Protein AF-A0AAD4VQ32-F1 (afdb_monomer_lite)

pLDDT: mean 74.89, std 18.96, range [32.5, 97.94]

Secondary structure (DSSP, 8-state):
--GGGGG-TT--EEEEEEE-PPPTT--PPPGGGGGG-TT--EEEEEEES--TT--S-HHHHHHHGGGG-TT--EEEEEEE--------PPPP-------PPPP--SEEEEEEE-SSS--HHHHTS--TT--EEEEEEE------TTT-TTT--

Foldseek 3Di:
DDLCLLVPLQDAEDAAAEDEDDDPPDPDDALLSNLSNQNHAYYHYEYEPDDPQPVVGSVVVRVLSQLSHQNHAEYEYAYDDDDDDDDHHDDDDDDDDDPGNAHLYQYYEYHQAADQDDDVSVLPHDCVNHNYYHYYHYRHHDPDPPRCPVPPD

Sequence (153 aa):
MPKGLALLSQLQVLKGFVIGEPRPGGNYCKLADLSGLENLRKLSIHTIHVDINKTSDAAKRELISLAKFKKLRSLSISWSRLYDTPKKPPLMMAPVPVLLEKPPLLKVNLHYFPGSKIPDWLMQWDLNNLRKLYIKGGSLSGNNANGLSKWCA

InterPro domains:
  IPR032675 Leucine-rich repeat domain superfamily [G3DSA:3.80.10.10] (1-152)
  IPR056789 R13L1/DRL21-like, LRR repeat region [PF25019] (32-136)

Structure (mmCIF, N/CA/C/O backbone):
data_AF-A0AAD4VQ32-F1
#
_entry.id   AF-A0AAD4VQ32-F1
#
loop_
_atom_site.group_PDB
_atom_site.id
_atom_site.type_symbol
_atom_site.label_atom_id
_atom_site.label_alt_id
_atom_site.label_comp_id
_atom_site.label_asym_id
_atom_site.label_entity_id
_atom_site.label_seq_id
_atom_site.pdbx_PDB_ins_code
_atom_site.Cartn_x
_atom_site.Cartn_y
_atom_site.Cartn_z
_atom_site.occupancy
_atom_site.B_iso_or_equiv
_atom_site.auth_seq_id
_atom_site.auth_comp_id
_atom_site.auth_asym_id
_atom_site.auth_atom_id
_atom_site.pdbx_PDB_model_num
ATOM 1 N N . MET A 1 1 ? -7.946 -2.373 -12.754 1.00 87.19 1 MET A N 1
ATOM 2 C CA . MET A 1 1 ? -8.788 -2.304 -11.540 1.00 87.19 1 MET A CA 1
ATOM 3 C C . MET A 1 1 ? -10.061 -1.522 -11.835 1.00 87.19 1 MET A C 1
ATOM 5 O O . MET A 1 1 ? -9.940 -0.479 -12.473 1.00 87.19 1 MET A O 1
ATOM 9 N N . PRO A 1 2 ? -11.252 -2.007 -11.434 1.00 88.06 2 PRO A N 1
ATOM 10 C CA . PRO A 1 2 ? -12.526 -1.337 -11.711 1.00 88.06 2 PRO A CA 1
ATOM 11 C C . PRO A 1 2 ? -12.714 -0.088 -10.840 1.00 88.06 2 PRO A C 1
ATOM 13 O O . PRO A 1 2 ? -12.439 -0.121 -9.643 1.00 88.06 2 PRO A O 1
ATOM 16 N N . LYS A 1 3 ? -13.219 1.008 -11.419 1.00 88.31 3 LYS A N 1
ATOM 17 C CA . LYS A 1 3 ? -13.431 2.275 -10.691 1.00 88.31 3 LYS A CA 1
ATOM 18 C C . LYS A 1 3 ? -14.512 2.214 -9.614 1.00 88.31 3 LYS A C 1
ATOM 20 O O . LYS A 1 3 ? -14.432 2.950 -8.638 1.00 88.31 3 LYS A O 1
ATOM 25 N N . GLY A 1 4 ? -15.473 1.299 -9.751 1.00 91.00 4 GLY A N 1
ATOM 26 C CA . GLY A 1 4 ? -16.539 1.103 -8.765 1.00 91.00 4 GLY A CA 1
ATOM 27 C C . GLY A 1 4 ? -16.041 0.731 -7.362 1.00 91.00 4 GLY A C 1
ATOM 28 O O . GLY A 1 4 ? -16.778 0.913 -6.401 1.00 91.00 4 GLY A O 1
ATOM 29 N N . LEU A 1 5 ? -14.784 0.285 -7.212 1.00 93.00 5 LEU A N 1
ATOM 30 C CA . LEU A 1 5 ? -14.166 0.040 -5.901 1.00 93.00 5 LEU A CA 1
ATOM 31 C C . LEU A 1 5 ? -14.198 1.273 -4.987 1.00 93.00 5 LEU A C 1
ATOM 33 O O . LEU A 1 5 ? -14.375 1.119 -3.781 1.00 93.00 5 LEU A O 1
ATOM 37 N N . ALA A 1 6 ? -14.066 2.480 -5.546 1.00 92.25 6 ALA A N 1
ATOM 38 C CA . ALA A 1 6 ? -14.090 3.727 -4.781 1.00 92.25 6 ALA A CA 1
ATOM 39 C C . ALA A 1 6 ? -15.468 4.035 -4.162 1.00 92.25 6 ALA A C 1
ATOM 41 O O . ALA A 1 6 ? -15.554 4.811 -3.216 1.00 92.25 6 ALA A O 1
ATOM 42 N N . LEU A 1 7 ? -16.539 3.404 -4.658 1.00 94.25 7 LEU A N 1
ATOM 43 C CA . LEU A 1 7 ? -17.910 3.608 -4.177 1.00 94.25 7 LEU A CA 1
ATOM 44 C C . LEU A 1 7 ? -18.233 2.775 -2.925 1.00 94.25 7 LEU A C 1
ATOM 46 O O . LEU A 1 7 ? -19.269 2.971 -2.293 1.00 94.25 7 LEU A O 1
ATOM 50 N N . LEU A 1 8 ? -17.358 1.841 -2.544 1.00 95.69 8 LEU A N 1
ATOM 51 C CA . LEU A 1 8 ? -17.579 0.921 -1.430 1.00 95.69 8 LEU A CA 1
ATOM 52 C C . LEU A 1 8 ? -17.217 1.573 -0.081 1.00 95.69 8 LEU A C 1
ATOM 54 O O . LEU A 1 8 ? -16.292 1.132 0.593 1.00 95.69 8 LEU A O 1
ATOM 58 N N . SER A 1 9 ? -17.938 2.613 0.343 1.00 94.25 9 SER A N 1
ATOM 59 C CA . SER A 1 9 ? -17.609 3.448 1.524 1.00 94.25 9 SER A CA 1
ATOM 60 C C . SER A 1 9 ? -17.453 2.689 2.857 1.00 94.25 9 SER A C 1
ATOM 62 O O . SER A 1 9 ? -16.740 3.130 3.764 1.00 94.25 9 SER A O 1
ATOM 64 N N . GLN A 1 10 ? -18.080 1.517 2.983 1.00 97.19 10 GLN A N 1
ATOM 65 C CA . GLN A 1 10 ? -17.979 0.646 4.161 1.00 97.19 10 GLN A CA 1
ATOM 66 C C . GLN A 1 10 ? -16.826 -0.371 4.077 1.00 97.19 10 GLN A C 1
ATOM 68 O O . GLN A 1 10 ? -16.603 -1.133 5.021 1.00 97.19 10 GLN A O 1
ATOM 73 N N . LEU A 1 11 ? -16.078 -0.411 2.968 1.00 97.88 11 LEU A N 1
ATOM 74 C CA . LEU A 1 11 ? -15.015 -1.386 2.742 1.00 97.88 11 LEU A CA 1
ATOM 75 C C . LEU A 1 11 ? -13.871 -1.191 3.743 1.00 97.88 11 LEU A C 1
ATOM 77 O O . LEU A 1 11 ? -13.209 -0.157 3.775 1.00 97.88 11 LEU A O 1
ATOM 81 N N . GLN A 1 12 ? -13.596 -2.231 4.533 1.00 97.75 12 GLN A N 1
ATOM 82 C CA . GLN A 1 12 ? -12.516 -2.210 5.527 1.00 97.75 12 GLN A CA 1
ATOM 83 C C . GLN A 1 12 ? -11.265 -2.973 5.086 1.00 97.75 12 GLN A C 1
ATOM 85 O O . GLN A 1 12 ? -10.162 -2.705 5.574 1.00 97.75 12 GLN A O 1
ATOM 90 N N . VAL A 1 13 ? -11.419 -3.935 4.176 1.00 97.94 13 VAL A N 1
ATOM 91 C CA . VAL A 1 13 ? -10.345 -4.822 3.729 1.00 97.94 13 VAL A CA 1
ATOM 92 C C . VAL A 1 13 ? -10.348 -4.883 2.211 1.00 97.94 13 VAL A C 1
ATOM 94 O O . VAL A 1 13 ? -11.290 -5.387 1.611 1.00 97.94 13 VAL A O 1
ATOM 97 N N . LEU A 1 14 ? -9.252 -4.438 1.606 1.00 97.38 14 LEU A N 1
ATOM 98 C CA . LEU A 1 14 ? -8.985 -4.585 0.182 1.00 97.38 14 LEU A CA 1
ATOM 99 C C . LEU A 1 14 ? -7.689 -5.372 0.008 1.00 97.38 14 LEU A C 1
ATOM 101 O O . LEU A 1 14 ? -6.637 -4.990 0.522 1.00 97.38 14 LEU A O 1
ATOM 105 N N . LYS A 1 15 ? -7.746 -6.497 -0.699 1.00 95.62 15 LYS A N 1
ATOM 106 C CA . LYS A 1 15 ? -6.563 -7.306 -1.003 1.00 95.62 15 LYS A CA 1
ATOM 107 C C . LYS A 1 15 ? -6.445 -7.523 -2.497 1.00 95.62 15 LYS A C 1
ATOM 109 O O . LYS A 1 15 ? -7.456 -7.590 -3.184 1.00 95.62 15 LYS A O 1
ATOM 114 N N . GLY A 1 16 ? -5.210 -7.662 -2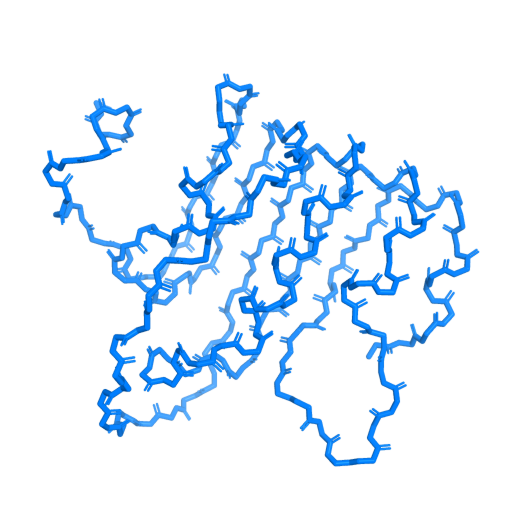.970 1.00 91.44 16 GLY A N 1
ATOM 115 C CA . GLY A 1 16 ? -4.959 -7.908 -4.384 1.00 91.44 16 GLY A CA 1
ATOM 116 C C . GLY A 1 16 ? -5.083 -6.664 -5.261 1.00 91.44 16 GLY A C 1
ATOM 117 O O . GLY A 1 16 ? -5.242 -6.817 -6.463 1.00 91.44 16 GLY A O 1
ATOM 118 N N . PHE A 1 17 ? -5.016 -5.449 -4.702 1.00 93.44 17 PHE A N 1
ATOM 119 C CA . PHE A 1 17 ? -5.002 -4.229 -5.510 1.00 93.44 17 PHE A CA 1
ATOM 120 C C . PHE A 1 17 ? -3.758 -4.217 -6.402 1.00 93.44 17 PHE A C 1
ATOM 122 O O . PHE A 1 17 ? -2.661 -4.442 -5.907 1.00 93.44 17 PHE A O 1
ATOM 129 N N . VAL A 1 18 ? -3.903 -3.983 -7.703 1.00 89.12 18 VAL A N 1
ATOM 130 C CA . VAL A 1 18 ? -2.788 -4.090 -8.655 1.00 89.12 18 VAL A CA 1
ATOM 131 C C . VAL A 1 18 ? -2.365 -2.702 -9.109 1.00 89.12 18 VAL A C 1
ATOM 133 O O . VAL A 1 18 ? -3.204 -1.937 -9.581 1.00 89.12 18 VAL A O 1
ATOM 136 N N . ILE A 1 19 ? -1.065 -2.421 -9.015 1.00 86.12 19 ILE A N 1
ATOM 137 C CA . ILE A 1 19 ? -0.414 -1.229 -9.570 1.00 86.12 19 ILE A CA 1
ATOM 138 C C . ILE A 1 19 ? 0.598 -1.698 -10.615 1.00 86.12 19 ILE A C 1
ATOM 140 O O . ILE A 1 19 ? 1.384 -2.608 -10.357 1.00 86.12 19 ILE A O 1
ATOM 144 N N . GLY A 1 20 ? 0.594 -1.083 -11.790 1.00 78.00 20 GLY A N 1
ATOM 145 C CA . GLY A 1 20 ? 1.535 -1.393 -12.864 1.00 78.00 20 GLY A CA 1
ATOM 146 C C . GLY A 1 20 ? 1.558 -0.289 -13.910 1.00 78.00 20 GLY A C 1
ATOM 147 O O . GLY A 1 20 ? 0.919 0.751 -13.728 1.00 78.00 20 GLY A O 1
ATOM 148 N N . GLU A 1 21 ? 2.294 -0.509 -14.998 1.00 71.75 21 GLU A N 1
ATOM 149 C CA . GLU A 1 21 ? 2.361 0.469 -16.081 1.00 71.75 21 GLU A CA 1
ATOM 150 C C . GLU A 1 21 ? 0.968 0.728 -16.692 1.00 71.75 21 GLU A C 1
ATOM 152 O O . GLU A 1 21 ? 0.193 -0.215 -16.911 1.00 71.75 21 GLU A O 1
ATOM 157 N N . PRO A 1 22 ? 0.622 2.001 -16.960 1.00 66.06 22 PRO A N 1
ATOM 158 C CA . PRO A 1 22 ? -0.613 2.345 -17.644 1.00 66.06 22 PRO A CA 1
ATOM 159 C C . PRO A 1 22 ? -0.689 1.646 -18.998 1.00 66.06 22 PRO A C 1
ATOM 161 O O . PRO A 1 22 ? 0.189 1.817 -19.840 1.00 66.06 22 PRO A O 1
ATOM 164 N N . ARG A 1 23 ? -1.770 0.903 -19.246 1.00 67.94 23 ARG A N 1
ATOM 165 C CA . ARG A 1 23 ? -2.074 0.443 -20.604 1.00 67.94 23 ARG A CA 1
ATOM 166 C C . ARG A 1 23 ? -2.735 1.578 -21.396 1.00 67.94 23 ARG A C 1
ATOM 168 O O . ARG A 1 23 ? -3.607 2.251 -20.833 1.00 67.94 23 ARG A O 1
ATOM 175 N N . PRO A 1 24 ? -2.370 1.789 -22.676 1.00 65.62 24 PRO A N 1
ATOM 176 C CA . PRO A 1 24 ? -3.029 2.775 -23.528 1.00 65.62 24 PRO A CA 1
ATOM 177 C C . PRO A 1 24 ? -4.550 2.568 -23.537 1.00 65.62 24 PRO A C 1
ATOM 179 O O . PRO A 1 24 ? -5.022 1.438 -23.642 1.00 65.62 24 PRO A O 1
ATOM 182 N N . GLY A 1 25 ? -5.317 3.651 -23.377 1.00 67.12 25 GLY A N 1
ATOM 183 C CA . GLY A 1 25 ? -6.787 3.621 -23.415 1.00 67.12 25 GLY A CA 1
ATOM 184 C C . GLY A 1 25 ? -7.489 3.050 -22.172 1.00 67.12 25 GLY A C 1
ATOM 185 O O . GLY A 1 25 ? -8.714 2.971 -22.147 1.00 67.12 25 GLY A O 1
ATOM 186 N N . GLY A 1 26 ? -6.757 2.662 -21.121 1.00 67.62 26 GLY A N 1
ATOM 187 C CA . GLY A 1 26 ? -7.345 2.061 -19.921 1.00 67.62 26 GLY A CA 1
ATOM 188 C C . GLY A 1 26 ? -7.788 3.082 -18.869 1.00 67.62 26 GLY A C 1
ATOM 189 O O . GLY A 1 26 ? -6.954 3.722 -18.234 1.00 67.62 26 GLY A O 1
ATOM 190 N N . ASN A 1 27 ? -9.090 3.165 -18.586 1.00 74.88 27 ASN A N 1
ATOM 191 C CA . ASN A 1 27 ? -9.619 3.941 -17.460 1.00 74.88 27 ASN A CA 1
ATOM 192 C C . ASN A 1 27 ? -9.680 3.088 -16.178 1.00 74.88 27 ASN A C 1
ATOM 194 O O . ASN A 1 27 ? -10.745 2.619 -15.778 1.00 74.88 27 ASN A O 1
ATOM 198 N N . TYR A 1 28 ? -8.532 2.830 -15.551 1.00 83.25 28 TYR A N 1
ATOM 199 C CA . TYR A 1 28 ? -8.448 1.985 -14.355 1.00 83.25 28 TYR A CA 1
ATOM 200 C C . TYR A 1 28 ? -8.419 2.798 -13.053 1.00 83.25 28 TYR A C 1
ATOM 202 O O . TYR A 1 28 ? -7.981 3.944 -13.023 1.00 83.25 28 TYR A O 1
ATOM 210 N N . CYS A 1 29 ? -8.898 2.174 -11.975 1.00 88.25 29 CYS A N 1
ATOM 211 C CA . CYS A 1 29 ? -8.840 2.707 -10.616 1.00 88.25 29 CYS A CA 1
ATOM 212 C C . CYS A 1 29 ? -7.390 2.772 -10.128 1.00 88.25 29 CYS A C 1
ATOM 214 O O . CYS A 1 29 ? -6.700 1.748 -10.138 1.00 88.25 29 CYS A O 1
ATOM 216 N N . LYS A 1 30 ? -6.966 3.946 -9.669 1.00 90.56 30 LYS A N 1
ATOM 217 C CA . LYS A 1 30 ? -5.673 4.219 -9.030 1.00 90.56 30 LYS A CA 1
ATOM 218 C C . LYS A 1 30 ? -5.820 4.237 -7.512 1.00 90.56 30 LYS A C 1
ATOM 220 O O . LYS A 1 30 ? -6.929 4.382 -6.996 1.00 90.56 30 LYS A O 1
ATOM 225 N N . LEU A 1 31 ? -4.710 4.166 -6.778 1.00 90.94 31 LEU A N 1
ATOM 226 C CA . LEU A 1 31 ? -4.730 4.329 -5.315 1.00 90.94 31 LEU A CA 1
ATOM 227 C C . LEU A 1 31 ? -5.347 5.661 -4.872 1.00 90.94 31 LEU A C 1
ATOM 229 O O . LEU A 1 31 ? -6.029 5.706 -3.853 1.00 90.94 31 LEU A O 1
ATOM 233 N N . ALA A 1 32 ? -5.118 6.735 -5.631 1.00 89.88 32 ALA A N 1
ATOM 234 C CA . ALA A 1 32 ? -5.681 8.046 -5.327 1.00 89.88 32 ALA A CA 1
ATOM 235 C C . ALA A 1 32 ? -7.217 8.051 -5.374 1.00 89.88 32 ALA A C 1
ATOM 237 O O . ALA A 1 32 ? -7.829 8.743 -4.570 1.00 89.88 32 ALA A O 1
ATOM 238 N N . ASP A 1 33 ? -7.829 7.247 -6.250 1.00 92.06 33 ASP A N 1
ATOM 239 C CA . ASP A 1 33 ? -9.290 7.141 -6.358 1.00 92.06 33 ASP A CA 1
ATOM 240 C C . ASP A 1 33 ? -9.899 6.465 -5.119 1.00 92.06 33 ASP A C 1
ATOM 242 O O . ASP A 1 33 ? -11.055 6.692 -4.774 1.00 92.06 33 ASP A O 1
ATOM 246 N N . LEU A 1 34 ? -9.112 5.648 -4.413 1.00 93.56 34 LEU A N 1
ATOM 247 C CA . LEU A 1 34 ? -9.535 4.954 -3.198 1.00 93.56 34 LEU A CA 1
ATOM 248 C C . LEU A 1 34 ? -9.437 5.826 -1.937 1.00 93.56 34 LEU A C 1
ATOM 250 O O . LEU A 1 34 ? -9.769 5.346 -0.854 1.00 93.56 34 LEU A O 1
ATOM 254 N N . SER A 1 35 ? -9.001 7.090 -2.029 1.00 88.81 35 SER A N 1
ATOM 255 C CA . SER A 1 35 ? -8.827 7.940 -0.841 1.00 88.81 35 SER A CA 1
ATOM 256 C C . SER A 1 35 ? -10.129 8.230 -0.089 1.00 88.81 35 SER A C 1
ATOM 258 O O . SER A 1 35 ? -10.072 8.570 1.087 1.00 88.81 35 SER A O 1
ATOM 260 N N . GLY A 1 36 ? -11.288 8.075 -0.741 1.00 90.38 36 GLY A N 1
ATOM 261 C CA . GLY A 1 36 ? -12.610 8.182 -0.109 1.00 90.38 36 GLY A CA 1
ATOM 262 C C . GLY A 1 36 ? -13.009 6.971 0.746 1.00 90.38 36 GLY A C 1
ATOM 263 O O . GLY A 1 36 ? -14.044 6.998 1.406 1.00 90.38 36 GLY A O 1
ATOM 264 N N . LEU A 1 37 ? -12.209 5.897 0.767 1.00 94.88 37 LEU A N 1
ATOM 265 C CA . LEU A 1 37 ? -12.465 4.714 1.592 1.00 94.88 37 LEU A CA 1
ATOM 266 C C . LEU A 1 37 ? -12.020 4.945 3.044 1.00 94.88 37 LEU A C 1
ATOM 268 O O . LEU A 1 37 ? -11.060 4.344 3.533 1.00 94.88 37 LEU A O 1
ATOM 272 N N . GLU A 1 38 ? -12.737 5.806 3.760 1.00 93.25 38 GLU A N 1
ATOM 273 C CA . GLU A 1 38 ? -12.388 6.243 5.120 1.00 93.25 38 GLU A CA 1
ATOM 274 C C . GLU A 1 38 ? -12.347 5.109 6.154 1.00 93.25 38 GLU A C 1
ATOM 276 O O . GLU A 1 38 ? -11.729 5.244 7.212 1.00 93.25 38 GLU A O 1
ATOM 281 N N . ASN A 1 39 ? -13.000 3.981 5.866 1.00 96.00 39 ASN A N 1
ATOM 282 C CA . ASN A 1 39 ? -13.053 2.810 6.739 1.00 96.00 39 ASN A CA 1
ATOM 283 C C . ASN A 1 39 ? -12.007 1.743 6.403 1.00 96.00 39 ASN A C 1
ATOM 285 O O . ASN A 1 39 ? -11.938 0.728 7.102 1.00 96.00 39 ASN A O 1
ATOM 289 N N . LEU A 1 40 ? -11.160 1.970 5.395 1.00 97.31 40 LEU A N 1
ATOM 290 C CA . LEU A 1 40 ? -10.159 1.004 4.967 1.00 97.31 40 LEU A CA 1
ATOM 291 C C . LEU A 1 40 ? -9.069 0.829 6.035 1.00 97.31 40 LEU A C 1
ATOM 293 O O . LEU A 1 40 ? -8.291 1.734 6.333 1.00 97.31 40 LEU A O 1
ATOM 297 N N . ARG A 1 41 ? -8.994 -0.376 6.605 1.00 96.81 41 ARG A N 1
ATOM 298 C CA . ARG A 1 41 ? -8.040 -0.756 7.661 1.00 96.81 41 ARG A CA 1
ATOM 299 C C . ARG A 1 41 ? -6.927 -1.655 7.149 1.00 96.81 41 ARG A C 1
ATOM 301 O O . ARG A 1 41 ? -5.842 -1.676 7.739 1.00 96.81 41 ARG A O 1
ATOM 308 N N . LYS A 1 42 ? -7.172 -2.404 6.073 1.00 97.81 42 LYS A N 1
ATOM 309 C CA . LYS A 1 42 ? -6.198 -3.326 5.487 1.00 97.81 42 LYS A CA 1
ATOM 310 C C . LYS A 1 42 ? -6.159 -3.205 3.974 1.00 97.81 42 LYS A C 1
ATOM 312 O O . LYS A 1 42 ? -7.182 -3.378 3.320 1.00 97.81 42 LYS A O 1
ATOM 317 N N . LEU A 1 43 ? -4.955 -3.005 3.452 1.00 96.75 43 LEU A N 1
ATOM 318 C CA . LEU A 1 43 ? -4.682 -2.904 2.027 1.00 96.75 43 LEU A CA 1
ATOM 319 C C . LEU A 1 43 ? -3.549 -3.860 1.642 1.00 96.75 43 LEU A C 1
ATOM 321 O O . LEU A 1 43 ? -2.492 -3.881 2.275 1.00 96.75 43 LEU A O 1
ATOM 325 N N . SER A 1 44 ? -3.771 -4.666 0.607 1.00 96.00 44 SER A N 1
ATOM 326 C CA . SER A 1 44 ? -2.727 -5.463 -0.037 1.00 96.00 44 SER A CA 1
ATOM 327 C C . SER A 1 44 ? -2.602 -5.076 -1.502 1.00 96.00 44 SER A C 1
ATOM 329 O O . SER A 1 44 ? -3.591 -5.086 -2.234 1.00 96.00 44 SER A O 1
ATOM 331 N N . ILE A 1 45 ? -1.371 -4.761 -1.892 1.00 93.06 45 ILE A N 1
ATOM 332 C CA . ILE A 1 45 ? -0.980 -4.244 -3.195 1.00 93.06 45 ILE A CA 1
ATOM 333 C C . ILE A 1 45 ? -0.030 -5.240 -3.856 1.00 93.06 45 ILE A C 1
ATOM 335 O O . ILE A 1 45 ? 0.919 -5.706 -3.226 1.00 93.06 45 ILE A O 1
ATOM 339 N N . HIS A 1 46 ? -0.272 -5.533 -5.124 1.00 90.38 46 HIS A N 1
ATOM 340 C CA . HIS A 1 46 ? 0.636 -6.246 -6.005 1.00 90.38 46 HIS A CA 1
ATOM 341 C C . HIS A 1 46 ? 1.153 -5.265 -7.048 1.00 90.38 46 HIS A C 1
ATOM 343 O O . HIS A 1 46 ? 0.378 -4.679 -7.805 1.00 90.38 46 HIS A O 1
ATOM 349 N N . THR A 1 47 ? 2.459 -5.057 -7.055 1.00 85.44 47 THR A N 1
ATOM 350 C CA . THR A 1 47 ? 3.142 -4.227 -8.038 1.00 85.44 47 THR A CA 1
ATOM 351 C C . THR A 1 47 ? 3.679 -5.124 -9.150 1.00 85.44 47 THR A C 1
ATOM 353 O O . THR A 1 47 ? 4.391 -6.099 -8.899 1.00 85.44 47 THR A O 1
ATOM 356 N N . ILE A 1 48 ? 3.314 -4.806 -10.390 1.00 78.75 48 ILE A N 1
ATOM 357 C CA . ILE A 1 48 ? 3.719 -5.537 -11.598 1.00 78.75 48 ILE A CA 1
ATOM 358 C C . ILE A 1 48 ? 4.524 -4.580 -12.488 1.00 78.75 48 ILE A C 1
ATOM 360 O O . ILE A 1 48 ? 4.235 -3.386 -12.507 1.00 78.75 48 ILE A O 1
ATOM 364 N N . HIS A 1 49 ? 5.511 -5.100 -13.228 1.00 66.69 49 HIS A N 1
ATOM 365 C CA . HIS A 1 49 ? 6.347 -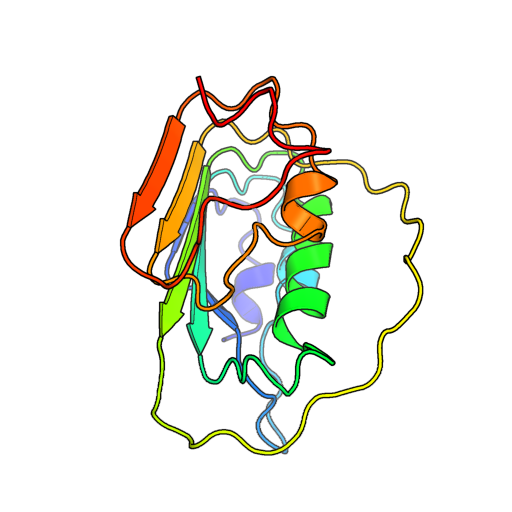4.331 -14.166 1.00 66.69 49 HIS A CA 1
ATOM 366 C C . HIS A 1 49 ? 7.143 -3.188 -13.505 1.00 66.69 49 HIS A C 1
ATOM 368 O O . HIS A 1 49 ? 7.242 -2.092 -14.045 1.00 66.69 49 HIS A O 1
ATOM 374 N N . VAL A 1 50 ? 7.709 -3.418 -12.313 1.00 60.16 50 VAL A N 1
ATOM 375 C CA . VAL A 1 50 ? 8.592 -2.430 -11.670 1.00 60.16 50 VAL A CA 1
ATOM 376 C C . VAL A 1 50 ? 10.022 -2.642 -12.162 1.00 60.16 50 VAL A C 1
ATOM 378 O O . VAL A 1 50 ? 10.733 -3.510 -11.654 1.00 60.16 50 VAL A O 1
ATOM 381 N N . ASP A 1 51 ? 10.438 -1.849 -13.147 1.00 56.25 51 ASP A N 1
ATOM 382 C CA . ASP A 1 51 ? 11.841 -1.752 -13.550 1.00 56.25 51 ASP A CA 1
ATOM 383 C C . ASP A 1 51 ? 12.624 -0.928 -12.510 1.00 56.25 51 ASP A C 1
ATOM 385 O O . ASP A 1 51 ? 12.381 0.260 -12.290 1.00 56.25 51 ASP A O 1
ATOM 389 N N . ILE A 1 52 ? 13.585 -1.590 -11.862 1.00 51.09 52 ILE A N 1
ATOM 390 C CA . ILE A 1 52 ? 14.458 -1.047 -10.808 1.00 51.09 52 ILE A CA 1
ATOM 391 C C . ILE A 1 52 ? 15.305 0.122 -11.339 1.00 51.09 52 ILE A C 1
ATOM 393 O O . ILE A 1 52 ? 15.628 1.055 -10.602 1.00 51.09 52 ILE A O 1
ATOM 397 N N . ASN A 1 53 ? 15.625 0.104 -12.632 1.00 48.91 53 ASN A N 1
ATOM 398 C CA . ASN A 1 53 ? 16.413 1.116 -13.324 1.00 48.91 53 ASN A CA 1
ATOM 399 C C . ASN A 1 53 ? 15.536 2.074 -14.133 1.00 48.91 53 ASN A C 1
ATOM 401 O O . ASN A 1 53 ? 16.059 2.848 -14.913 1.00 48.91 53 ASN A O 1
ATOM 405 N N . LYS A 1 54 ? 14.216 2.076 -13.954 1.00 51.41 54 LYS A N 1
ATOM 406 C CA . LYS A 1 54 ? 13.296 3.090 -14.500 1.00 51.41 54 LYS A CA 1
ATOM 407 C C . LYS A 1 54 ? 12.477 3.691 -13.375 1.00 51.41 54 LYS A C 1
ATOM 409 O O . LYS A 1 54 ? 11.282 3.957 -13.483 1.00 51.41 54 LYS A O 1
ATOM 414 N N . THR A 1 55 ? 13.169 3.945 -12.272 1.00 44.62 55 THR A N 1
ATOM 415 C CA . THR A 1 55 ? 12.635 4.551 -11.059 1.00 44.62 55 THR A CA 1
ATOM 416 C C . THR A 1 55 ? 12.286 6.046 -11.262 1.00 44.62 55 THR A C 1
ATOM 418 O O . THR A 1 55 ? 12.561 6.894 -10.424 1.00 44.62 55 THR A O 1
ATOM 421 N N . SER A 1 56 ? 11.637 6.392 -12.377 1.00 48.06 56 SER A N 1
ATOM 422 C CA . SER A 1 56 ? 10.758 7.553 -12.554 1.00 48.06 56 SER A CA 1
ATOM 423 C C . SER A 1 56 ? 9.301 7.092 -12.348 1.00 48.06 56 SER A C 1
ATOM 425 O O . SER A 1 56 ? 8.443 7.163 -13.228 1.00 48.06 56 SER A O 1
ATOM 427 N N . ASP A 1 57 ? 9.085 6.539 -11.160 1.00 62.78 57 ASP A N 1
ATOM 428 C CA . ASP A 1 57 ? 8.356 5.309 -10.840 1.00 62.78 57 ASP A CA 1
ATOM 429 C C . ASP A 1 57 ? 6.836 5.532 -10.663 1.00 62.78 57 ASP A C 1
ATOM 431 O O . ASP A 1 57 ? 6.379 6.124 -9.678 1.00 62.78 57 ASP A O 1
ATOM 435 N N . ALA A 1 58 ? 6.027 5.087 -11.634 1.00 64.25 58 ALA A N 1
ATOM 436 C CA . ALA A 1 58 ? 4.565 5.216 -11.591 1.00 64.25 58 ALA A CA 1
ATOM 437 C C . ALA A 1 58 ? 3.963 4.558 -10.337 1.00 64.25 58 ALA A C 1
ATOM 439 O O . ALA A 1 58 ? 3.017 5.094 -9.755 1.00 64.25 58 ALA A O 1
ATOM 440 N N . ALA A 1 59 ? 4.566 3.463 -9.863 1.00 69.62 59 ALA A N 1
ATOM 441 C CA . ALA A 1 59 ? 4.157 2.824 -8.624 1.00 69.62 59 ALA A CA 1
ATOM 442 C C . ALA A 1 59 ? 4.493 3.691 -7.407 1.00 69.62 59 ALA A C 1
ATOM 444 O O . ALA A 1 59 ? 3.623 3.873 -6.559 1.00 69.62 59 ALA A O 1
ATOM 445 N N . LYS A 1 60 ? 5.681 4.312 -7.325 1.00 72.50 60 LYS A N 1
ATOM 446 C CA . LYS A 1 60 ? 5.972 5.269 -6.232 1.00 72.50 60 LYS A CA 1
ATOM 447 C C . LYS A 1 60 ? 4.983 6.430 -6.201 1.00 72.50 60 LYS A C 1
ATOM 449 O O . LYS A 1 60 ? 4.532 6.789 -5.118 1.00 72.50 60 LYS A O 1
ATOM 454 N N . ARG A 1 61 ? 4.611 6.994 -7.358 1.00 74.94 61 ARG A N 1
ATOM 455 C CA . ARG A 1 61 ? 3.616 8.085 -7.427 1.00 74.94 61 ARG A CA 1
ATOM 456 C C . ARG A 1 61 ? 2.268 7.662 -6.850 1.00 74.94 61 ARG A C 1
ATOM 458 O O . ARG A 1 61 ? 1.645 8.429 -6.122 1.00 74.94 61 ARG A O 1
ATOM 465 N N . GLU A 1 62 ? 1.836 6.437 -7.129 1.00 81.69 62 GLU A N 1
ATOM 466 C CA . GLU A 1 62 ? 0.622 5.899 -6.519 1.00 81.69 62 GLU A CA 1
ATOM 467 C C . GLU A 1 62 ? 0.799 5.620 -5.022 1.00 81.69 62 GLU A C 1
ATOM 469 O O . GLU A 1 62 ? -0.081 5.967 -4.236 1.00 81.69 62 GLU A O 1
ATOM 474 N N . LEU A 1 63 ? 1.942 5.070 -4.601 1.00 83.00 63 LEU A N 1
ATOM 475 C CA . LEU A 1 63 ? 2.227 4.751 -3.198 1.00 83.00 63 LEU A CA 1
ATOM 476 C C . LEU A 1 63 ? 2.260 5.993 -2.296 1.00 83.00 63 LEU A C 1
ATOM 478 O O . LEU A 1 63 ? 1.899 5.888 -1.127 1.00 83.00 63 LEU A O 1
ATOM 482 N N . ILE A 1 64 ? 2.585 7.178 -2.822 1.00 81.38 64 ILE A N 1
ATOM 483 C CA . ILE A 1 64 ? 2.451 8.449 -2.084 1.00 81.38 64 ILE A CA 1
ATOM 484 C C . ILE A 1 64 ? 1.000 8.678 -1.626 1.00 81.38 64 ILE A C 1
ATOM 486 O O . ILE A 1 64 ? 0.764 9.220 -0.547 1.00 81.38 64 ILE A O 1
ATOM 490 N N . SER A 1 65 ? 0.010 8.199 -2.386 1.00 86.38 65 SER A N 1
ATOM 491 C CA . SER A 1 65 ? -1.406 8.324 -2.015 1.00 86.38 65 SER A CA 1
ATOM 492 C C . SER A 1 65 ? -1.779 7.500 -0.780 1.00 86.38 65 SER A C 1
ATOM 494 O O . SER A 1 65 ? -2.835 7.745 -0.201 1.00 86.38 65 SER A O 1
ATOM 496 N N . LEU A 1 66 ? -0.921 6.574 -0.325 1.00 88.25 66 LEU A N 1
ATOM 497 C CA . LEU A 1 66 ? -1.144 5.809 0.907 1.00 88.25 66 LEU A CA 1
ATOM 498 C C . LEU A 1 66 ? -1.208 6.695 2.159 1.00 88.25 66 LEU A C 1
ATOM 500 O O . LEU A 1 66 ? -1.859 6.322 3.134 1.00 88.25 66 LEU A O 1
ATOM 504 N N . ALA A 1 67 ? -0.619 7.891 2.099 1.00 84.62 67 ALA A N 1
ATOM 505 C CA . ALA A 1 67 ? -0.762 8.933 3.112 1.00 84.62 67 ALA A CA 1
ATOM 506 C C . ALA A 1 67 ? -2.225 9.294 3.421 1.00 84.62 67 ALA A C 1
ATOM 508 O O . ALA A 1 67 ? -2.580 9.577 4.561 1.00 84.62 67 ALA A O 1
ATOM 509 N N . LYS A 1 68 ? -3.109 9.222 2.420 1.00 87.69 68 LYS A N 1
ATOM 510 C CA . LYS A 1 68 ? -4.509 9.651 2.550 1.00 87.69 68 LYS A CA 1
ATOM 511 C C . LYS A 1 68 ? -5.368 8.691 3.384 1.00 87.69 68 LYS A C 1
ATOM 513 O O . LYS A 1 68 ? -6.464 9.055 3.799 1.00 87.69 68 LYS A O 1
ATOM 518 N N . PHE A 1 69 ? -4.900 7.470 3.656 1.00 90.62 69 PHE A N 1
ATOM 519 C CA . PHE A 1 69 ? -5.698 6.445 4.336 1.00 90.62 69 PHE A CA 1
ATOM 520 C C . PHE A 1 69 ? -5.526 6.506 5.859 1.00 90.62 69 PHE A C 1
ATOM 522 O O . PHE A 1 69 ? -4.797 5.719 6.467 1.00 90.62 69 PHE A O 1
ATOM 529 N N . LYS A 1 70 ? -6.263 7.417 6.498 1.00 89.06 70 LYS A N 1
ATOM 530 C CA . LYS A 1 70 ? -6.144 7.734 7.935 1.00 89.06 70 LYS A CA 1
ATOM 531 C C . LYS A 1 70 ? -6.430 6.563 8.884 1.00 89.06 70 LYS A C 1
ATOM 533 O O . LYS A 1 70 ? -5.904 6.527 9.994 1.00 89.06 70 LYS A O 1
ATOM 538 N N . LYS A 1 71 ? -7.252 5.587 8.479 1.00 93.31 71 LYS A N 1
ATOM 539 C CA . LYS A 1 71 ? -7.566 4.395 9.293 1.00 93.31 71 LYS A CA 1
ATOM 540 C C . LYS A 1 71 ? -6.759 3.155 8.904 1.00 93.31 71 LYS A C 1
ATOM 542 O O . LYS A 1 71 ? -6.963 2.102 9.517 1.00 93.31 71 LYS A O 1
ATOM 547 N N . LEU A 1 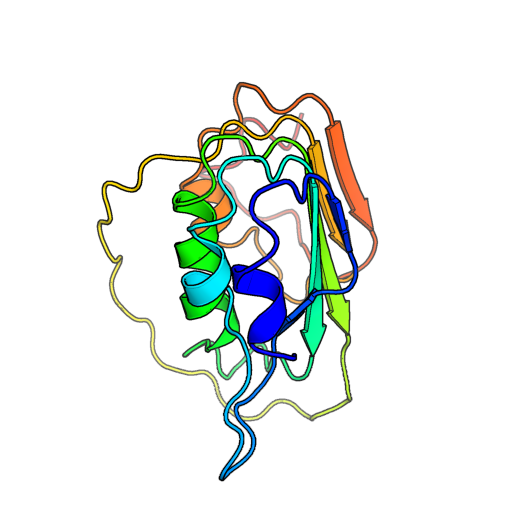72 ? -5.834 3.257 7.946 1.00 93.94 72 LEU A N 1
ATOM 548 C CA . LEU A 1 72 ? -5.064 2.112 7.470 1.00 93.94 72 LEU A CA 1
ATOM 549 C C . LEU A 1 72 ? -4.106 1.620 8.558 1.00 93.94 72 LEU A C 1
ATOM 551 O O . LEU A 1 72 ? -3.244 2.353 9.033 1.00 93.94 72 LEU A O 1
ATOM 555 N N . ARG A 1 73 ? -4.257 0.352 8.952 1.00 94.38 73 ARG A N 1
ATOM 556 C CA . ARG A 1 73 ? -3.453 -0.290 10.006 1.00 94.38 73 ARG A CA 1
ATOM 557 C C . ARG A 1 73 ? -2.537 -1.378 9.473 1.00 94.38 73 ARG A C 1
ATOM 559 O O . ARG A 1 73 ? -1.508 -1.653 10.084 1.00 94.38 73 ARG A O 1
ATOM 566 N N . SER A 1 74 ? -2.915 -2.024 8.372 1.00 95.44 74 SER A N 1
ATOM 567 C CA . SER A 1 74 ? -2.150 -3.117 7.778 1.00 95.44 74 SER A CA 1
ATOM 568 C C . SER A 1 74 ? -1.928 -2.869 6.296 1.00 95.44 74 SER A C 1
ATOM 570 O O . SER A 1 74 ? -2.883 -2.828 5.521 1.00 95.44 74 SER A O 1
ATOM 572 N N . LEU A 1 75 ? -0.659 -2.791 5.914 1.00 94.75 75 LEU A N 1
ATOM 573 C CA . LEU A 1 75 ? -0.223 -2.669 4.531 1.00 94.75 75 LEU A CA 1
ATOM 574 C C . LEU A 1 75 ? 0.582 -3.908 4.135 1.00 94.75 75 LEU A C 1
ATOM 576 O O . LEU A 1 75 ? 1.440 -4.375 4.883 1.00 94.75 75 LEU A O 1
ATOM 580 N N . SER A 1 76 ? 0.298 -4.453 2.961 1.00 94.81 76 SER A N 1
ATOM 581 C CA . SER A 1 76 ? 1.093 -5.514 2.347 1.00 94.81 76 SER A CA 1
ATOM 582 C C . SER A 1 76 ? 1.416 -5.105 0.925 1.00 94.81 76 SER A C 1
ATOM 584 O O . SER A 1 76 ? 0.493 -4.814 0.172 1.00 94.81 76 SER A O 1
ATOM 586 N N . ILE A 1 77 ? 2.688 -5.103 0.549 1.00 91.44 77 ILE A N 1
ATOM 587 C CA . ILE A 1 77 ? 3.108 -4.829 -0.824 1.00 91.44 77 ILE A CA 1
ATOM 588 C C . ILE A 1 77 ? 3.943 -6.007 -1.314 1.00 91.44 77 ILE A C 1
ATOM 590 O O . ILE A 1 77 ? 4.830 -6.498 -0.611 1.00 91.44 77 ILE A O 1
ATOM 594 N N . SER A 1 78 ? 3.612 -6.497 -2.500 1.00 90.12 78 SER A N 1
ATOM 595 C CA . SER A 1 78 ? 4.287 -7.615 -3.145 1.00 90.12 78 SER A CA 1
ATOM 596 C C . SER A 1 78 ? 4.732 -7.204 -4.535 1.00 90.12 78 SER A C 1
ATOM 598 O O . SER A 1 78 ? 3.916 -6.710 -5.306 1.00 90.12 78 SER A O 1
ATOM 600 N N . TRP A 1 79 ? 6.007 -7.420 -4.843 1.00 86.19 79 TRP A N 1
ATOM 601 C CA . TRP A 1 79 ? 6.592 -7.098 -6.140 1.00 86.19 79 TRP A CA 1
ATOM 602 C C . TRP A 1 79 ? 6.752 -8.370 -6.965 1.00 86.19 79 TRP A C 1
ATOM 604 O O . TRP A 1 79 ? 7.441 -9.300 -6.558 1.00 86.19 79 TRP A O 1
ATOM 614 N N . SER A 1 80 ? 6.130 -8.425 -8.137 1.00 77.06 80 SER A N 1
ATOM 615 C CA . SER A 1 80 ? 6.360 -9.510 -9.094 1.00 77.06 80 SER A CA 1
ATOM 616 C C . SER A 1 80 ? 7.343 -9.051 -10.167 1.00 77.06 80 SER A C 1
ATOM 618 O O . SER A 1 80 ? 7.082 -8.066 -10.862 1.00 77.06 80 SER A O 1
ATOM 620 N N . ARG A 1 81 ? 8.458 -9.775 -10.318 1.00 64.94 81 ARG A N 1
ATOM 621 C CA . ARG A 1 81 ? 9.371 -9.610 -11.454 1.00 64.94 81 ARG A CA 1
ATOM 622 C C . ARG A 1 81 ? 8.792 -10.371 -12.645 1.00 64.94 81 ARG A C 1
ATOM 624 O O . ARG A 1 81 ? 8.704 -11.592 -12.595 1.00 64.94 81 ARG A O 1
ATOM 631 N N . LEU A 1 82 ? 8.412 -9.659 -13.699 1.00 53.66 82 LEU A N 1
ATOM 632 C CA . LEU A 1 82 ? 8.444 -10.225 -15.043 1.00 53.66 82 LEU A CA 1
ATOM 633 C C . LEU A 1 82 ? 9.790 -9.794 -15.616 1.00 53.66 82 LEU A C 1
ATOM 635 O O . LEU A 1 82 ? 10.162 -8.629 -15.496 1.00 53.66 82 LEU A O 1
ATOM 639 N N . TYR A 1 83 ? 10.567 -10.772 -16.064 1.00 43.50 83 TYR A N 1
ATOM 640 C CA . TYR A 1 83 ? 11.940 -10.608 -16.515 1.00 43.50 83 TYR A CA 1
ATOM 641 C C . TYR A 1 83 ? 12.040 -9.483 -17.543 1.00 43.50 83 TYR A C 1
ATOM 643 O O . TYR A 1 83 ? 11.438 -9.580 -18.604 1.00 43.50 83 TYR A O 1
ATOM 651 N N . ASP A 1 84 ? 12.835 -8.461 -17.240 1.00 45.19 84 ASP A N 1
ATOM 652 C CA . ASP A 1 84 ? 13.457 -7.665 -18.283 1.00 45.19 84 ASP A CA 1
ATOM 653 C C . ASP A 1 84 ? 14.864 -7.253 -17.859 1.00 45.19 84 ASP A C 1
ATOM 655 O O . ASP A 1 84 ? 15.145 -6.933 -16.700 1.00 45.19 84 ASP A O 1
ATOM 659 N N . THR A 1 85 ? 15.773 -7.389 -18.818 1.00 43.44 85 THR A N 1
ATOM 660 C CA . THR A 1 85 ? 17.217 -7.199 -18.662 1.00 43.44 85 THR A CA 1
ATOM 661 C C . THR A 1 85 ? 17.574 -5.757 -18.286 1.00 43.44 85 THR A C 1
ATOM 663 O O . THR A 1 85 ? 16.861 -4.831 -18.675 1.00 43.44 85 THR A O 1
ATOM 666 N N . PRO A 1 86 ? 18.707 -5.524 -17.597 1.00 41.50 86 PRO A N 1
ATOM 667 C CA . PRO A 1 86 ? 19.095 -4.185 -17.175 1.00 41.50 86 PRO A CA 1
ATOM 668 C C . PRO A 1 86 ? 19.367 -3.287 -18.391 1.00 41.50 86 PRO A C 1
ATOM 670 O O . PRO A 1 86 ? 20.284 -3.551 -19.167 1.00 41.50 86 PRO A O 1
ATOM 673 N N . LYS A 1 87 ? 18.634 -2.178 -18.532 1.00 46.97 87 LYS A N 1
ATOM 674 C CA . LYS A 1 87 ? 19.029 -1.057 -19.399 1.00 46.97 87 LYS A CA 1
ATOM 675 C C . LYS A 1 87 ? 19.077 0.236 -18.582 1.00 46.97 87 LYS A C 1
ATOM 677 O O . LYS A 1 87 ? 18.078 0.602 -17.989 1.00 46.97 87 LYS A O 1
ATOM 682 N N . LYS A 1 88 ? 20.280 0.837 -18.581 1.00 42.19 88 LYS A N 1
ATOM 683 C CA . LYS A 1 88 ? 20.777 2.159 -18.117 1.00 42.19 88 LYS A CA 1
ATOM 684 C C . LYS A 1 88 ? 20.061 2.880 -16.943 1.00 42.19 88 LYS A C 1
ATOM 686 O O . LYS A 1 88 ? 18.845 2.997 -16.938 1.00 42.19 88 LYS A O 1
ATOM 691 N N . PRO A 1 89 ? 20.814 3.473 -15.995 1.00 40.66 89 PRO A N 1
ATOM 692 C CA . PRO A 1 89 ? 20.240 4.131 -14.818 1.00 40.66 89 PRO A CA 1
ATOM 693 C C . PRO A 1 89 ? 19.540 5.464 -15.165 1.00 40.66 89 PRO A C 1
ATOM 695 O O . PRO A 1 89 ? 20.056 6.205 -16.007 1.00 40.66 89 PRO A O 1
ATOM 698 N N . PRO A 1 90 ? 18.429 5.843 -14.500 1.00 45.19 90 PRO A N 1
ATOM 699 C CA . PRO A 1 90 ? 17.856 7.175 -14.589 1.00 45.19 90 PRO A CA 1
ATOM 700 C C . PRO A 1 90 ? 18.485 8.095 -13.553 1.00 45.19 90 PRO A C 1
ATOM 702 O O . PRO A 1 90 ? 18.895 7.688 -12.465 1.00 45.19 90 PRO A O 1
ATOM 705 N N . LEU A 1 91 ? 18.488 9.365 -13.925 1.00 39.81 91 LEU A N 1
ATOM 706 C CA . LEU A 1 91 ? 19.019 10.493 -13.185 1.00 39.81 91 LEU A CA 1
ATOM 707 C C . LEU A 1 91 ? 18.340 10.649 -11.815 1.00 39.81 91 LEU A C 1
ATOM 709 O O . LEU A 1 91 ? 17.117 10.551 -11.692 1.00 39.81 91 LEU A O 1
ATOM 713 N N . MET A 1 92 ? 19.164 10.927 -10.799 1.00 38.38 92 MET A N 1
ATOM 714 C CA . MET A 1 92 ? 18.730 11.366 -9.473 1.00 38.38 92 MET A CA 1
ATOM 715 C C . MET A 1 92 ? 17.769 12.552 -9.603 1.00 38.38 92 MET A C 1
ATOM 717 O O . MET A 1 92 ? 18.086 13.544 -10.256 1.00 38.38 92 MET A O 1
ATOM 721 N N . MET A 1 93 ? 16.615 12.465 -8.943 1.00 37.91 93 MET A N 1
ATOM 722 C CA . MET A 1 93 ? 15.714 13.599 -8.753 1.00 37.91 93 MET A CA 1
ATOM 723 C C . MET A 1 93 ? 15.664 14.019 -7.287 1.00 37.91 93 MET A C 1
ATOM 725 O O . MET A 1 93 ? 15.811 13.199 -6.381 1.00 37.91 93 MET A O 1
ATOM 729 N N . ALA A 1 94 ? 15.454 15.323 -7.105 1.00 37.56 94 ALA A N 1
ATOM 730 C CA . ALA A 1 94 ? 15.447 16.035 -5.838 1.00 37.56 94 ALA A CA 1
ATOM 731 C C . ALA A 1 94 ? 14.390 15.514 -4.838 1.00 37.56 94 ALA A C 1
ATOM 733 O O . ALA A 1 94 ? 13.359 14.972 -5.253 1.00 37.56 94 ALA A O 1
ATOM 734 N N . PRO A 1 95 ? 14.608 15.710 -3.523 1.00 42.88 95 PRO A N 1
ATOM 735 C CA . PRO A 1 95 ? 13.648 15.323 -2.499 1.00 42.88 95 PRO A CA 1
ATOM 736 C C . PRO A 1 95 ? 12.362 16.130 -2.679 1.00 42.88 95 PRO A C 1
ATOM 738 O O . PRO A 1 95 ? 12.404 17.357 -2.708 1.00 42.88 95 PRO A O 1
ATOM 741 N N . VAL A 1 96 ? 11.214 15.458 -2.780 1.00 48.75 96 VAL A N 1
ATOM 742 C CA . VAL A 1 96 ? 9.918 16.136 -2.676 1.00 48.75 96 VAL A CA 1
ATOM 743 C C . VAL A 1 96 ? 9.630 16.322 -1.183 1.00 48.75 96 VAL A C 1
ATOM 745 O O . VAL A 1 96 ? 9.467 15.318 -0.484 1.00 48.75 96 VAL A O 1
ATOM 748 N N . PRO A 1 97 ? 9.566 17.558 -0.659 1.00 44.84 97 PRO A N 1
ATOM 749 C CA . PRO A 1 97 ? 9.151 17.781 0.711 1.00 44.84 97 PRO A CA 1
ATOM 750 C C . PRO A 1 97 ? 7.627 17.735 0.718 1.00 44.84 97 PRO A C 1
ATOM 752 O O . PRO A 1 97 ? 6.967 18.689 0.317 1.00 44.84 97 PRO A O 1
ATOM 755 N N . VAL A 1 98 ? 7.043 16.609 1.124 1.00 53.72 98 VAL A N 1
ATOM 756 C CA . VAL A 1 98 ? 5.596 16.555 1.331 1.00 53.72 98 VAL A CA 1
ATOM 757 C C . VAL A 1 98 ? 5.326 16.352 2.812 1.00 53.72 98 VAL A C 1
ATOM 759 O O . VAL A 1 98 ? 5.624 15.303 3.382 1.00 53.72 98 VAL A O 1
ATOM 762 N N . LEU A 1 99 ? 4.742 17.383 3.425 1.00 45.81 99 LEU A N 1
ATOM 763 C CA . LEU A 1 99 ? 4.043 17.312 4.705 1.00 45.81 99 LEU A CA 1
ATOM 764 C C . LEU A 1 99 ? 2.790 16.444 4.514 1.00 45.81 99 LEU A C 1
ATOM 766 O O . LEU A 1 99 ? 1.672 16.937 4.405 1.00 45.81 99 LEU A O 1
ATOM 770 N N . LEU A 1 100 ? 2.989 15.137 4.361 1.00 57.28 100 LEU A N 1
ATOM 771 C CA . LEU A 1 100 ? 1.908 14.166 4.271 1.00 57.28 100 LEU A CA 1
ATOM 772 C C . LEU A 1 100 ? 1.464 13.816 5.684 1.00 57.28 100 LEU A C 1
ATOM 774 O O . LEU A 1 100 ? 2.279 13.369 6.492 1.00 57.28 100 LEU A O 1
ATOM 778 N N . GLU A 1 101 ? 0.169 13.961 5.966 1.00 62.94 101 GLU A N 1
ATOM 779 C CA . GLU A 1 101 ? -0.450 13.193 7.044 1.00 62.94 101 GLU A CA 1
ATOM 780 C C . GLU A 1 101 ? -0.124 11.707 6.818 1.00 62.94 101 GLU A C 1
ATOM 782 O O . GLU A 1 101 ? -0.234 11.190 5.705 1.00 62.94 101 GLU A O 1
ATOM 787 N N . LYS A 1 102 ? 0.371 11.031 7.856 1.00 72.88 102 LYS A N 1
ATOM 788 C CA . LYS A 1 102 ? 0.948 9.685 7.743 1.00 72.88 102 LYS A CA 1
ATOM 789 C C . LYS A 1 102 ? -0.077 8.646 8.205 1.00 72.88 102 LYS A C 1
ATOM 791 O O . LYS A 1 102 ? -0.760 8.879 9.205 1.00 72.88 102 LYS A O 1
ATOM 796 N N . PRO A 1 103 ? -0.184 7.484 7.539 1.00 78.31 103 PRO A N 1
ATOM 797 C CA . PRO A 1 103 ? -1.113 6.452 7.967 1.00 78.31 103 PRO A CA 1
ATOM 798 C C . PRO A 1 103 ? -0.596 5.810 9.267 1.00 78.31 103 PRO A C 1
ATOM 800 O O . PRO A 1 103 ? 0.594 5.497 9.365 1.00 78.31 103 PRO A O 1
ATOM 803 N N . PRO A 1 104 ? -1.456 5.564 10.271 1.00 84.00 104 PRO A N 1
ATOM 804 C CA . PRO A 1 104 ? -1.041 5.032 11.566 1.00 84.00 104 PRO A CA 1
ATOM 805 C C . PRO A 1 104 ? -0.896 3.500 11.512 1.00 84.00 104 PRO A C 1
ATOM 807 O O . PRO A 1 104 ? -1.680 2.745 12.111 1.00 84.00 104 PRO A O 1
ATOM 810 N N . LEU A 1 105 ? 0.098 3.050 10.745 1.00 88.81 105 LEU A N 1
ATOM 811 C CA . LEU A 1 105 ? 0.358 1.648 10.438 1.00 88.81 105 LEU A CA 1
ATOM 812 C C . LEU A 1 105 ? 0.849 0.874 11.662 1.00 88.81 105 LEU A C 1
ATOM 814 O O . LEU A 1 105 ? 1.767 1.280 12.363 1.00 88.81 105 LEU A O 1
ATOM 818 N N . LEU A 1 106 ? 0.257 -0.301 11.866 1.00 92.06 106 LEU A N 1
ATOM 819 C CA . LEU A 1 106 ? 0.635 -1.255 12.911 1.00 92.06 106 LEU A CA 1
ATOM 820 C C . LEU A 1 106 ? 1.318 -2.495 12.330 1.00 92.06 106 LEU A C 1
ATOM 822 O O . LEU A 1 106 ? 2.041 -3.194 13.040 1.00 92.06 106 LEU A O 1
ATOM 826 N N . LYS A 1 107 ? 1.065 -2.798 11.051 1.00 94.12 107 LYS A N 1
ATOM 827 C CA . LYS A 1 107 ? 1.634 -3.947 10.349 1.00 94.12 107 LYS A CA 1
ATOM 828 C C . LYS A 1 107 ? 2.039 -3.599 8.920 1.00 94.12 107 LYS A C 1
ATOM 830 O O . LYS A 1 107 ? 1.201 -3.136 8.145 1.00 94.12 107 LYS A O 1
ATOM 835 N N . VAL A 1 108 ? 3.270 -3.944 8.556 1.00 91.75 108 VAL A N 1
ATOM 836 C CA . VAL A 1 108 ? 3.802 -3.828 7.193 1.00 91.75 108 VAL A CA 1
ATOM 837 C C . VAL A 1 108 ? 4.359 -5.177 6.743 1.00 91.75 108 VAL A C 1
ATOM 839 O O . VAL A 1 108 ? 5.135 -5.807 7.459 1.00 91.75 108 VAL A O 1
ATOM 842 N N . ASN A 1 109 ? 3.964 -5.616 5.547 1.00 92.38 109 ASN A N 1
ATOM 843 C CA . ASN A 1 109 ? 4.570 -6.753 4.861 1.00 92.38 109 ASN A CA 1
ATOM 844 C C . ASN A 1 109 ? 5.181 -6.290 3.535 1.00 92.38 109 ASN A C 1
ATOM 846 O O . ASN A 1 109 ? 4.477 -5.699 2.713 1.00 92.38 109 ASN A O 1
ATOM 850 N N . LEU A 1 110 ? 6.445 -6.624 3.299 1.00 89.31 110 LEU A N 1
ATOM 851 C CA . LEU A 1 110 ? 7.162 -6.387 2.050 1.00 89.31 110 LEU A CA 1
ATOM 852 C C . LEU A 1 110 ? 7.591 -7.736 1.471 1.00 89.31 110 LEU A C 1
ATOM 854 O O . LEU A 1 110 ? 8.332 -8.481 2.111 1.00 89.31 110 LEU A O 1
ATOM 858 N N . HIS A 1 111 ? 7.091 -8.085 0.289 1.00 89.62 111 HIS A N 1
ATOM 859 C CA . HIS A 1 111 ? 7.391 -9.365 -0.356 1.00 89.62 111 HIS A CA 1
ATOM 860 C C . HIS A 1 111 ? 8.100 -9.136 -1.690 1.00 89.62 111 HIS A C 1
ATOM 862 O O . HIS A 1 111 ? 7.535 -8.501 -2.575 1.00 89.62 111 HIS A O 1
ATOM 868 N N . TYR A 1 112 ? 9.295 -9.701 -1.854 1.00 86.38 112 TYR A N 1
ATOM 869 C CA . TYR A 1 112 ? 10.104 -9.650 -3.076 1.00 86.38 112 TYR A CA 1
ATOM 870 C C . TYR A 1 112 ? 10.530 -8.235 -3.488 1.00 86.38 112 TYR A C 1
ATOM 872 O O . TYR A 1 112 ? 10.714 -7.960 -4.673 1.00 86.38 112 TYR A O 1
ATOM 880 N N . PHE A 1 113 ? 10.705 -7.332 -2.514 1.00 82.69 113 PHE A N 1
ATOM 881 C CA . PHE A 1 113 ? 11.112 -5.955 -2.787 1.00 82.69 113 PHE A CA 1
ATOM 882 C C . PHE A 1 113 ? 12.417 -5.929 -3.606 1.00 82.69 113 PHE A C 1
ATOM 884 O O . PHE A 1 113 ? 13.413 -6.535 -3.198 1.00 82.69 113 PHE A O 1
ATOM 891 N N . PRO A 1 114 ? 12.428 -5.266 -4.774 1.00 76.25 114 PRO A N 1
ATOM 892 C CA . PRO A 1 114 ? 13.520 -5.431 -5.719 1.00 76.25 114 PRO A CA 1
ATOM 893 C C . PRO A 1 114 ? 14.698 -4.479 -5.465 1.00 76.25 114 PRO A C 1
ATOM 895 O O . PRO A 1 114 ? 15.778 -4.715 -5.994 1.00 76.25 114 PRO A O 1
ATOM 898 N N . GLY A 1 115 ? 14.511 -3.428 -4.659 1.00 74.44 115 GLY A N 1
ATOM 899 C CA . GLY A 1 115 ? 15.579 -2.497 -4.306 1.00 74.44 115 GLY A CA 1
ATOM 900 C C . GLY A 1 115 ? 16.528 -3.056 -3.244 1.00 74.44 115 GLY A C 1
ATOM 901 O O . GLY A 1 115 ? 16.148 -3.880 -2.412 1.00 74.44 115 GLY A O 1
ATOM 902 N N . SER A 1 116 ? 17.764 -2.561 -3.248 1.00 74.19 116 SER A N 1
ATOM 903 C CA . SER A 1 116 ? 18.802 -2.933 -2.279 1.00 74.19 116 SER A CA 1
ATOM 904 C C . SER A 1 116 ? 18.743 -2.158 -0.965 1.00 74.19 116 SER A C 1
ATOM 906 O O . SER A 1 116 ? 19.393 -2.546 0.004 1.00 74.19 116 SER A O 1
ATOM 908 N N . LYS A 1 117 ? 17.941 -1.089 -0.911 1.00 76.25 117 LYS A N 1
ATOM 909 C CA . LYS A 1 117 ? 17.735 -0.228 0.258 1.00 76.25 117 LYS A CA 1
ATOM 910 C C . LYS A 1 117 ? 16.250 -0.006 0.501 1.00 76.25 117 LYS A C 1
ATOM 912 O O . LYS A 1 117 ? 15.466 0.003 -0.447 1.00 76.25 117 LYS A O 1
ATOM 917 N N . ILE A 1 118 ? 15.877 0.213 1.761 1.00 75.38 118 ILE A N 1
ATOM 918 C CA . ILE A 1 118 ? 14.507 0.595 2.122 1.00 75.38 118 ILE A CA 1
ATOM 919 C C . ILE A 1 118 ? 14.123 1.866 1.343 1.00 75.38 118 ILE A C 1
ATOM 921 O O . ILE A 1 118 ? 14.924 2.798 1.288 1.00 75.38 118 ILE A O 1
ATOM 925 N N . PRO A 1 119 ? 12.937 1.912 0.712 1.00 72.19 119 PRO A N 1
ATOM 926 C CA . PRO A 1 119 ? 12.561 3.044 -0.119 1.00 72.19 119 PRO A CA 1
ATOM 927 C C . PRO A 1 119 ? 12.225 4.283 0.720 1.00 72.19 119 PRO A C 1
ATOM 929 O O . PRO A 1 119 ? 11.597 4.179 1.774 1.00 72.19 119 PRO A O 1
ATOM 932 N N . ASP A 1 120 ? 12.562 5.465 0.201 1.00 72.25 120 ASP A N 1
ATOM 933 C CA . ASP A 1 120 ? 12.423 6.741 0.921 1.00 72.25 120 ASP A CA 1
ATOM 934 C C . ASP A 1 120 ? 10.993 7.023 1.393 1.00 72.25 120 ASP A C 1
ATOM 936 O O . ASP A 1 120 ? 10.800 7.531 2.492 1.00 72.25 120 ASP A O 1
ATOM 940 N N . TRP A 1 121 ? 9.974 6.636 0.616 1.00 74.94 121 TRP A N 1
ATOM 941 C CA . TRP A 1 121 ? 8.571 6.810 1.016 1.00 74.94 121 TRP A CA 1
ATOM 942 C C . TRP A 1 121 ? 8.223 6.046 2.302 1.00 74.94 121 TRP A C 1
ATOM 944 O O . TRP A 1 121 ? 7.370 6.500 3.058 1.00 74.94 121 TRP A O 1
ATOM 954 N N . LEU A 1 122 ? 8.886 4.914 2.575 1.00 75.00 122 LEU A N 1
ATOM 955 C CA . LEU A 1 122 ? 8.695 4.149 3.809 1.00 75.00 122 LEU A CA 1
ATOM 956 C C . LEU A 1 122 ? 9.486 4.770 4.966 1.00 75.00 122 LEU A C 1
ATOM 958 O O . LEU A 1 122 ? 8.992 4.796 6.087 1.00 75.00 122 LEU A O 1
ATOM 962 N N . MET A 1 123 ? 10.675 5.316 4.685 1.00 72.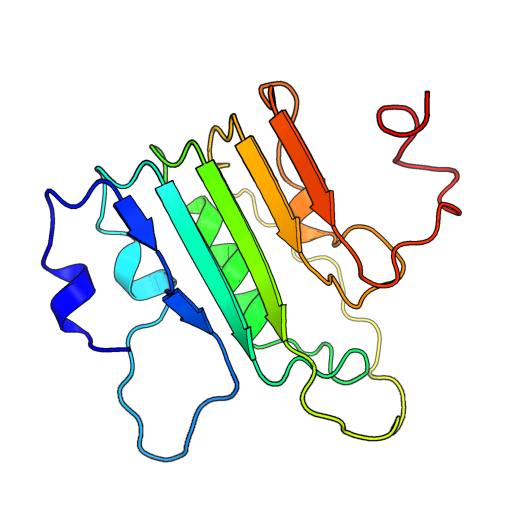12 123 MET A N 1
ATOM 963 C CA . MET A 1 123 ? 11.498 6.039 5.668 1.00 72.12 123 MET A CA 1
ATOM 964 C C . MET A 1 123 ? 10.861 7.366 6.104 1.00 72.12 123 MET A C 1
ATOM 966 O O . MET A 1 123 ? 11.076 7.823 7.222 1.00 72.12 123 MET A O 1
ATOM 970 N N . GLN A 1 124 ? 10.058 7.985 5.237 1.00 69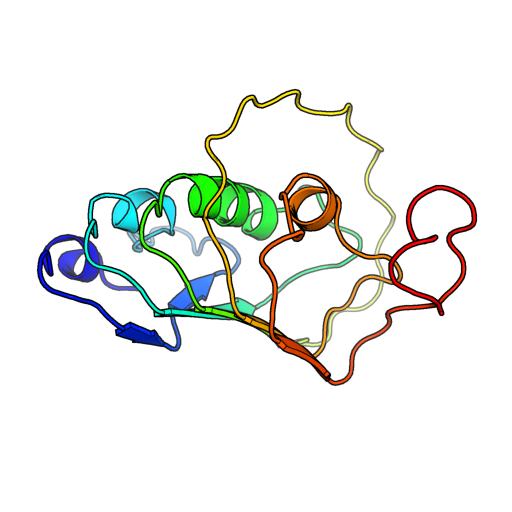.75 124 GLN A N 1
ATOM 971 C CA . GLN A 1 124 ? 9.309 9.205 5.549 1.00 69.75 124 GLN A CA 1
ATOM 972 C C . GLN A 1 124 ? 8.133 8.953 6.507 1.00 69.75 124 GLN A C 1
ATOM 974 O O . GLN A 1 124 ? 7.600 9.900 7.101 1.00 69.75 124 GLN A O 1
ATOM 979 N N . TRP A 1 125 ? 7.705 7.700 6.676 1.00 74.00 125 TRP A N 1
ATOM 980 C CA . TRP A 1 125 ? 6.611 7.351 7.574 1.00 74.00 125 TRP A CA 1
ATOM 981 C C . TRP A 1 125 ? 7.089 7.186 9.012 1.00 74.00 125 TRP A C 1
ATOM 983 O O . TRP A 1 125 ? 8.173 6.674 9.274 1.00 74.00 125 TRP A O 1
ATOM 993 N N . ASP A 1 126 ? 6.255 7.622 9.959 1.00 67.62 126 ASP A N 1
ATOM 994 C CA . ASP A 1 126 ? 6.509 7.358 11.368 1.00 67.62 126 ASP A CA 1
ATOM 995 C C . ASP A 1 126 ? 6.105 5.912 11.682 1.00 67.62 126 ASP A C 1
ATOM 997 O O . ASP A 1 126 ? 4.923 5.575 11.783 1.00 67.62 126 ASP A O 1
ATOM 1001 N N . LEU A 1 127 ? 7.111 5.051 11.796 1.00 74.50 127 LEU A N 1
ATOM 1002 C CA . LEU A 1 127 ? 6.956 3.632 12.093 1.00 74.50 127 LEU A CA 1
ATOM 1003 C C . LEU A 1 127 ? 7.076 3.334 13.597 1.00 74.50 127 LEU A C 1
ATOM 1005 O O . LEU A 1 127 ? 7.127 2.166 13.969 1.00 74.50 127 LEU A O 1
ATOM 1009 N N . ASN A 1 128 ? 7.066 4.344 14.477 1.00 76.94 128 ASN A N 1
ATOM 1010 C CA . ASN A 1 128 ? 7.148 4.148 15.932 1.00 76.94 128 ASN A CA 1
ATOM 1011 C C . ASN A 1 128 ? 5.989 3.296 16.493 1.00 76.94 128 ASN A C 1
ATOM 1013 O O . ASN A 1 128 ? 6.145 2.633 17.513 1.00 76.94 128 ASN A O 1
ATOM 1017 N N . ASN A 1 129 ? 4.831 3.277 15.820 1.00 82.25 129 ASN A N 1
ATOM 1018 C CA . ASN A 1 129 ? 3.673 2.453 16.196 1.00 82.25 129 ASN A CA 1
ATOM 1019 C C . ASN A 1 129 ? 3.643 1.073 15.511 1.00 82.25 129 ASN A C 1
ATOM 1021 O O . ASN A 1 129 ? 2.704 0.294 15.721 1.00 82.25 129 ASN A O 1
ATOM 1025 N N . LEU A 1 130 ? 4.636 0.759 14.674 1.00 87.12 130 LEU A N 1
ATOM 1026 C CA . LEU A 1 130 ? 4.697 -0.495 13.936 1.00 87.12 130 LEU A CA 1
ATOM 1027 C C . LEU A 1 130 ? 4.956 -1.650 14.908 1.00 87.12 130 LEU A C 1
ATOM 1029 O O . LEU A 1 130 ? 6.004 -1.741 15.532 1.00 87.12 130 LEU A O 1
ATOM 1033 N N . ARG A 1 131 ? 3.999 -2.572 15.016 1.00 90.12 131 ARG A N 1
ATOM 1034 C CA . ARG A 1 131 ? 4.100 -3.747 15.898 1.00 90.12 131 ARG A CA 1
ATOM 1035 C C . ARG A 1 131 ? 4.577 -4.992 15.168 1.00 90.12 131 ARG A C 1
ATOM 1037 O O . ARG A 1 131 ? 5.015 -5.950 15.794 1.00 90.12 131 ARG A O 1
ATOM 1044 N N . LYS A 1 132 ? 4.372 -5.037 13.851 1.00 91.75 132 LYS A N 1
ATOM 1045 C CA . LYS A 1 132 ? 4.665 -6.208 13.025 1.00 91.75 132 LYS A CA 1
ATOM 1046 C C . LYS A 1 132 ? 5.278 -5.782 11.701 1.00 91.75 132 LYS A C 1
ATOM 1048 O O . LYS A 1 132 ? 4.645 -5.076 10.917 1.00 91.75 132 LYS A O 1
ATOM 1053 N N . LEU A 1 133 ? 6.463 -6.299 11.428 1.00 90.12 133 LEU A N 1
ATOM 1054 C CA . LEU A 1 133 ? 7.157 -6.141 10.164 1.00 90.12 133 LEU A CA 1
ATOM 1055 C C . LEU A 1 133 ? 7.456 -7.524 9.596 1.00 90.12 133 LEU A C 1
ATOM 1057 O O . LEU A 1 133 ? 7.968 -8.388 10.302 1.00 90.12 133 LEU A O 1
ATOM 1061 N N . TYR A 1 134 ? 7.149 -7.726 8.321 1.00 89.44 134 TYR A N 1
ATOM 1062 C CA . TYR A 1 134 ? 7.521 -8.936 7.601 1.00 89.44 134 TYR A CA 1
ATOM 1063 C C . TYR A 1 134 ? 8.245 -8.550 6.321 1.00 89.44 134 TYR A C 1
ATOM 1065 O O . TYR A 1 134 ? 7.688 -7.832 5.493 1.00 89.44 134 TYR A O 1
ATOM 1073 N N . ILE A 1 135 ? 9.458 -9.060 6.147 1.00 88.25 135 ILE A N 1
ATOM 1074 C CA . ILE A 1 135 ? 10.238 -8.924 4.918 1.00 88.25 135 ILE A CA 1
ATOM 1075 C C . ILE A 1 135 ? 10.475 -10.339 4.395 1.00 88.25 135 ILE A C 1
ATOM 1077 O O . ILE A 1 135 ? 10.984 -11.188 5.123 1.00 88.25 135 ILE A O 1
ATOM 1081 N N . LYS A 1 136 ? 10.039 -10.625 3.166 1.00 87.69 136 LYS A N 1
ATOM 1082 C CA . LYS A 1 136 ? 10.144 -11.960 2.556 1.00 87.69 136 LYS A CA 1
ATOM 1083 C C . LYS A 1 136 ? 10.698 -11.869 1.143 1.00 87.69 136 LYS A C 1
ATOM 1085 O O . LYS A 1 136 ? 10.027 -11.323 0.273 1.00 87.69 136 LYS A O 1
ATOM 1090 N N . GLY A 1 137 ? 11.872 -12.453 0.907 1.00 82.69 137 GLY A N 1
ATOM 1091 C CA . GLY A 1 137 ? 12.547 -12.415 -0.395 1.00 82.69 137 GLY A CA 1
ATOM 1092 C C . GLY A 1 137 ? 12.894 -10.993 -0.863 1.00 82.69 137 GLY A C 1
ATOM 1093 O O . GLY A 1 137 ? 12.604 -10.007 -0.187 1.00 82.69 137 GLY A O 1
ATOM 1094 N N . GLY A 1 138 ? 13.488 -10.880 -2.051 1.00 80.19 138 GLY A N 1
ATOM 1095 C CA . GLY A 1 138 ? 13.923 -9.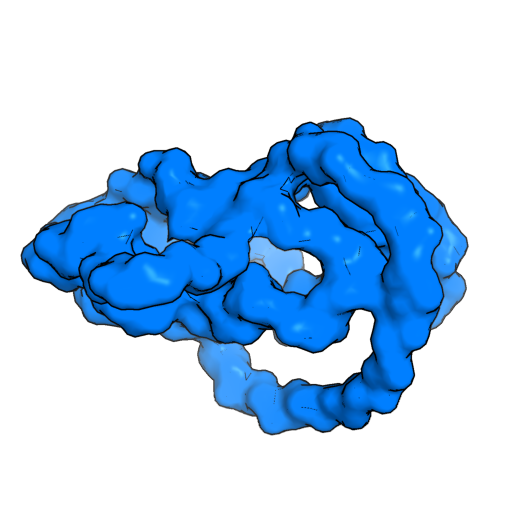598 -2.618 1.00 80.19 138 GLY A CA 1
ATOM 1096 C C . GLY A 1 138 ? 15.435 -9.404 -2.546 1.00 80.19 138 GLY A C 1
ATOM 1097 O O . GLY A 1 138 ? 16.177 -10.374 -2.415 1.00 80.19 138 GLY A O 1
ATOM 1098 N N . SER A 1 139 ? 15.886 -8.157 -2.680 1.00 76.75 139 SER A N 1
ATOM 1099 C CA . SER A 1 139 ? 17.313 -7.817 -2.810 1.00 76.75 139 SER A CA 1
ATOM 1100 C C . SER A 1 139 ? 17.810 -6.810 -1.768 1.00 76.75 139 SER A C 1
ATOM 1102 O O . SER A 1 139 ? 18.875 -6.230 -1.962 1.00 76.75 139 SER A O 1
ATOM 1104 N N . LEU A 1 140 ? 17.064 -6.599 -0.673 1.00 73.81 140 LEU A N 1
ATOM 1105 C CA . LEU A 1 140 ? 17.474 -5.703 0.414 1.00 73.81 140 LEU A CA 1
ATOM 1106 C C . LEU A 1 140 ? 18.832 -6.133 0.986 1.00 73.81 140 LEU A C 1
ATOM 1108 O O . LEU A 1 140 ? 19.010 -7.283 1.375 1.00 73.81 140 LEU A O 1
ATOM 1112 N N . SER A 1 141 ? 19.767 -5.188 1.053 1.00 68.38 141 SER A N 1
ATOM 1113 C CA . SER A 1 141 ? 21.127 -5.379 1.560 1.00 68.38 141 SER A CA 1
ATOM 1114 C C . SER A 1 141 ? 21.383 -4.443 2.746 1.00 68.38 141 SER A C 1
ATOM 1116 O O . SER A 1 141 ? 20.932 -3.299 2.740 1.00 68.38 141 SER A O 1
ATOM 1118 N N . GLY A 1 142 ? 22.092 -4.923 3.770 1.00 56.47 142 GLY A N 1
ATOM 1119 C CA . GLY A 1 142 ? 22.225 -4.256 5.075 1.00 56.47 142 GLY A CA 1
ATOM 1120 C C . GLY A 1 142 ? 23.128 -3.015 5.139 1.00 56.47 142 GLY A C 1
ATOM 1121 O O . GLY A 1 142 ? 23.285 -2.442 6.212 1.00 56.47 142 GLY A O 1
ATOM 1122 N N . ASN A 1 143 ? 23.715 -2.558 4.030 1.00 49.75 143 ASN A N 1
ATOM 1123 C CA . ASN A 1 143 ? 24.687 -1.462 4.062 1.00 49.75 143 ASN A CA 1
ATOM 1124 C C . ASN A 1 143 ? 23.993 -0.091 4.010 1.00 49.75 143 ASN A C 1
ATOM 1126 O O . ASN A 1 143 ? 23.885 0.526 2.948 1.00 49.75 143 ASN A O 1
ATOM 1130 N N . ASN A 1 144 ? 23.529 0.411 5.158 1.00 49.19 144 ASN A N 1
ATOM 1131 C CA . ASN A 1 144 ? 23.154 1.819 5.316 1.00 49.19 144 ASN A CA 1
ATOM 1132 C C . ASN A 1 144 ? 23.529 2.323 6.722 1.00 49.19 144 ASN A C 1
ATOM 1134 O O . ASN A 1 144 ? 22.781 2.160 7.683 1.00 49.19 144 ASN A O 1
ATOM 1138 N N . ALA A 1 145 ? 24.693 2.972 6.805 1.00 43.00 145 ALA A N 1
ATOM 1139 C CA . ALA A 1 145 ? 25.285 3.475 8.040 1.00 43.00 145 ALA A CA 1
ATOM 1140 C C . ALA A 1 145 ? 24.534 4.649 8.702 1.00 43.00 145 ALA A C 1
ATOM 1142 O O . ALA A 1 145 ? 24.724 4.849 9.888 1.00 43.00 145 ALA A O 1
ATOM 1143 N N . ASN A 1 146 ? 23.652 5.400 8.026 1.00 45.22 146 ASN A N 1
ATOM 1144 C CA . ASN A 1 146 ? 23.186 6.694 8.573 1.00 45.22 146 ASN A CA 1
ATOM 1145 C C . ASN A 1 146 ? 21.661 6.914 8.571 1.00 45.22 146 ASN A C 1
ATOM 1147 O O . ASN A 1 146 ? 21.181 8.027 8.393 1.00 45.22 146 ASN A O 1
ATOM 1151 N N . GLY A 1 147 ? 20.873 5.864 8.803 1.00 43.28 147 GLY A N 1
ATOM 1152 C CA . GLY A 1 147 ? 19.421 6.032 9.005 1.00 43.28 147 GLY A CA 1
ATOM 1153 C C . GLY A 1 147 ? 18.677 4.811 9.538 1.00 43.28 147 GLY A C 1
ATOM 1154 O O . GLY A 1 147 ? 17.484 4.892 9.812 1.00 43.28 147 GLY A O 1
ATOM 1155 N N . LEU A 1 148 ? 19.375 3.681 9.692 1.00 45.84 148 LEU A N 1
ATOM 1156 C CA . LEU A 1 148 ? 18.809 2.404 10.128 1.00 45.84 148 LEU A CA 1
ATOM 1157 C C . LEU A 1 148 ? 19.343 1.932 11.484 1.00 45.84 148 LEU A C 1
ATOM 1159 O O . LEU A 1 148 ? 19.181 0.762 11.818 1.00 45.84 148 LEU A O 1
ATOM 1163 N N . SER A 1 149 ? 19.879 2.826 12.321 1.00 44.94 149 SER A N 1
ATOM 1164 C CA . SER A 1 149 ? 20.255 2.476 13.704 1.00 44.94 149 SER A CA 1
ATOM 1165 C C . SER A 1 149 ? 19.079 1.973 14.560 1.00 44.94 149 SER A C 1
ATOM 1167 O O . SER A 1 149 ? 19.293 1.479 15.657 1.00 44.94 149 SER A O 1
ATOM 1169 N N . LYS A 1 150 ? 17.833 2.054 14.065 1.00 49.56 150 LYS A N 1
ATOM 1170 C CA . LYS A 1 150 ? 16.639 1.466 14.699 1.00 49.56 150 LYS A CA 1
ATOM 1171 C C . LYS A 1 150 ? 16.191 0.110 14.126 1.00 49.56 150 LYS A C 1
ATOM 1173 O O . LYS A 1 150 ? 15.212 -0.437 14.617 1.00 49.56 150 LYS A O 1
ATOM 1178 N N . TRP A 1 151 ? 16.827 -0.396 13.068 1.00 43.34 151 TRP A N 1
ATOM 1179 C CA . TRP A 1 151 ? 16.353 -1.574 12.314 1.00 43.34 151 TRP A CA 1
ATOM 1180 C C . TRP A 1 151 ? 17.388 -2.697 12.202 1.00 43.34 151 TRP A C 1
ATOM 1182 O O . TRP A 1 151 ? 17.019 -3.820 11.871 1.00 43.34 151 TRP A O 1
ATOM 1192 N N . CYS A 1 152 ? 18.651 -2.404 12.506 1.00 35.62 152 CYS A N 1
ATOM 1193 C CA . CYS A 1 152 ? 19.702 -3.392 12.711 1.00 35.62 152 CYS A CA 1
ATOM 1194 C C . CYS A 1 152 ? 20.160 -3.299 14.172 1.00 35.62 152 CYS A C 1
ATOM 1196 O O . CYS A 1 152 ? 21.100 -2.568 14.477 1.00 35.62 152 CYS A O 1
ATOM 1198 N N . ALA A 1 153 ? 19.450 -3.988 15.059 1.00 32.50 153 ALA A N 1
ATOM 1199 C CA . ALA A 1 153 ? 19.939 -4.424 16.361 1.00 32.50 153 ALA A CA 1
ATOM 1200 C C . ALA A 1 153 ? 19.610 -5.912 16.484 1.00 32.50 153 ALA A C 1
ATOM 1202 O O . ALA A 1 153 ? 18.482 -6.278 16.070 1.00 32.50 153 ALA A O 1
#

Radius of gyration: 15.8 Å; chains: 1; bounding box: 43×30×40 Å

Organism: Prunus dulcis (NCBI:txid3755)